Protein AF-A0A0B1ST83-F1 (afdb_monomer_lite)

Structure (mmCIF, N/CA/C/O backbone):
data_AF-A0A0B1ST83-F1
#
_entry.id   AF-A0A0B1ST83-F1
#
loop_
_atom_site.group_PDB
_atom_site.id
_atom_site.type_symbol
_atom_site.label_atom_id
_atom_site.label_alt_id
_atom_site.label_comp_id
_atom_site.label_asym_id
_atom_site.label_entity_id
_atom_site.label_seq_id
_atom_site.pdbx_PDB_ins_code
_atom_site.Cartn_x
_atom_site.Cartn_y
_atom_site.Cartn_z
_atom_site.occupancy
_atom_site.B_iso_or_equiv
_atom_site.auth_seq_id
_atom_site.auth_comp_id
_atom_site.auth_asym_id
_atom_site.auth_atom_id
_atom_site.pdbx_PDB_model_num
ATOM 1 N N . LEU A 1 1 ? 3.768 5.989 -10.057 1.00 73.94 1 LEU A N 1
ATOM 2 C CA . LEU A 1 1 ? 2.424 6.577 -9.811 1.00 73.94 1 LEU A CA 1
ATOM 3 C C . LEU A 1 1 ? 1.649 5.785 -8.758 1.00 73.94 1 LEU A C 1
ATOM 5 O O . LEU A 1 1 ? 1.308 6.360 -7.734 1.00 73.94 1 LEU A O 1
ATOM 9 N N . PHE A 1 2 ? 1.428 4.485 -8.967 1.00 85.31 2 PHE A N 1
ATOM 10 C CA . PHE A 1 2 ? 0.635 3.635 -8.067 1.00 85.31 2 PHE A CA 1
ATOM 11 C C . PHE A 1 2 ? 1.246 3.427 -6.672 1.00 85.31 2 PHE A C 1
ATOM 13 O O . PHE A 1 2 ? 0.511 3.438 -5.692 1.00 85.31 2 PHE A O 1
ATOM 20 N N . PHE A 1 3 ? 2.578 3.347 -6.544 1.00 89.56 3 PHE A N 1
ATOM 21 C CA . PHE A 1 3 ? 3.223 3.269 -5.223 1.00 89.56 3 PHE A CA 1
ATOM 22 C C . PHE A 1 3 ? 2.917 4.502 -4.355 1.00 89.56 3 PHE A C 1
ATOM 24 O O . PHE A 1 3 ? 2.660 4.373 -3.163 1.00 89.56 3 PHE A O 1
ATOM 31 N N . ARG A 1 4 ? 2.865 5.702 -4.960 1.00 93.81 4 ARG A N 1
ATOM 32 C CA . ARG A 1 4 ? 2.522 6.947 -4.252 1.00 93.81 4 ARG A CA 1
ATOM 33 C C . ARG A 1 4 ? 1.088 6.917 -3.735 1.00 93.81 4 ARG A C 1
ATOM 35 O O . ARG A 1 4 ? 0.854 7.384 -2.629 1.00 93.81 4 ARG A O 1
ATOM 42 N N . LYS A 1 5 ? 0.156 6.340 -4.506 1.00 95.50 5 LYS A N 1
ATOM 43 C CA . LYS A 1 5 ? -1.244 6.158 -4.090 1.00 95.50 5 LYS A CA 1
ATOM 44 C C . LYS A 1 5 ? -1.344 5.261 -2.854 1.00 95.50 5 LYS A C 1
ATOM 46 O O . LYS A 1 5 ? -1.921 5.682 -1.860 1.00 95.50 5 LYS A O 1
ATOM 51 N N . ALA A 1 6 ? -0.709 4.085 -2.890 1.00 96.25 6 ALA A N 1
ATOM 52 C CA . ALA A 1 6 ? -0.680 3.166 -1.749 1.00 96.25 6 ALA A CA 1
ATOM 53 C C . ALA A 1 6 ? -0.070 3.821 -0.498 1.00 96.25 6 ALA A C 1
ATOM 55 O O . ALA A 1 6 ? -0.686 3.808 0.564 1.00 96.25 6 ALA A O 1
ATOM 56 N N . LYS A 1 7 ? 1.104 4.456 -0.635 1.00 95.75 7 LYS A N 1
ATOM 57 C CA . LYS A 1 7 ? 1.772 5.153 0.477 1.00 95.75 7 LYS A CA 1
ATOM 58 C C . LYS A 1 7 ? 0.911 6.274 1.056 1.00 95.75 7 LYS A C 1
ATOM 60 O O . LYS A 1 7 ? 0.805 6.385 2.270 1.00 95.75 7 LYS A O 1
ATOM 65 N N . ALA A 1 8 ? 0.284 7.088 0.206 1.00 96.75 8 ALA A N 1
ATOM 66 C CA . ALA A 1 8 ? -0.585 8.174 0.653 1.00 96.75 8 ALA A CA 1
ATOM 67 C C . ALA A 1 8 ? -1.811 7.649 1.413 1.00 96.75 8 ALA A C 1
ATOM 69 O O . ALA A 1 8 ? -2.137 8.184 2.470 1.00 96.75 8 ALA A O 1
ATOM 70 N N . ALA A 1 9 ? -2.448 6.584 0.919 1.00 97.00 9 ALA A N 1
ATOM 71 C CA . ALA A 1 9 ? -3.582 5.962 1.594 1.00 97.00 9 ALA A CA 1
ATOM 72 C C . ALA A 1 9 ? -3.187 5.394 2.969 1.00 97.00 9 ALA A C 1
ATOM 74 O O . ALA A 1 9 ? -3.840 5.694 3.965 1.00 97.00 9 ALA A O 1
ATOM 75 N N . LEU A 1 10 ? -2.076 4.655 3.054 1.00 96.31 10 LEU A N 1
ATOM 76 C CA . LEU A 1 10 ? -1.581 4.088 4.317 1.00 96.31 10 LEU A CA 1
ATOM 77 C C . LEU A 1 10 ? -1.090 5.160 5.306 1.00 96.31 10 LEU A C 1
ATOM 79 O O . LEU A 1 10 ? -1.226 4.997 6.517 1.00 96.31 10 LEU A O 1
ATOM 83 N N . ALA A 1 11 ? -0.560 6.2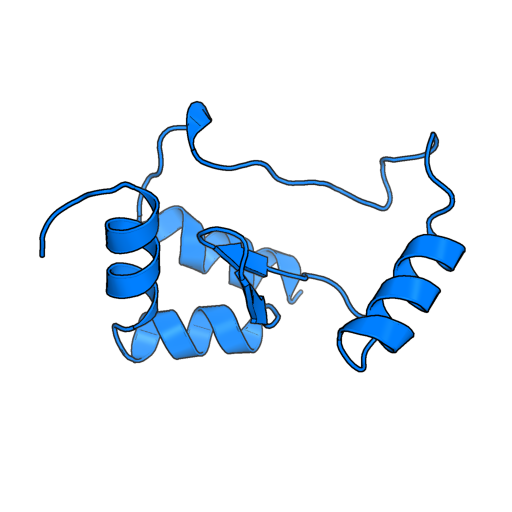84 4.816 1.00 96.25 11 ALA A N 1
ATOM 84 C CA . ALA A 1 11 ? -0.103 7.386 5.662 1.00 96.25 11 ALA A CA 1
ATOM 85 C C . ALA A 1 11 ? -1.239 8.048 6.466 1.00 96.25 11 ALA A C 1
ATOM 87 O O . ALA A 1 11 ? -0.967 8.660 7.502 1.00 96.25 11 ALA A O 1
ATOM 88 N N . THR A 1 12 ? -2.501 7.906 6.040 1.00 96.56 12 THR A N 1
ATOM 89 C CA . THR A 1 12 ? -3.665 8.448 6.768 1.00 96.56 12 THR A CA 1
ATOM 90 C C . THR A 1 12 ? -3.796 7.876 8.183 1.00 96.56 12 THR A C 1
ATOM 92 O O . THR A 1 12 ? -4.174 8.605 9.100 1.00 96.56 12 THR A O 1
ATOM 95 N N . PHE A 1 13 ? -3.373 6.623 8.385 1.00 95.81 13 PHE A N 1
ATOM 96 C CA . PHE A 1 13 ? -3.430 5.921 9.670 1.00 95.81 13 PHE A CA 1
ATOM 97 C C . PHE A 1 13 ? -2.306 6.303 10.640 1.00 95.81 13 PHE A C 1
ATOM 99 O O . PHE A 1 13 ? -2.337 5.883 11.793 1.00 95.81 13 PHE A O 1
ATOM 106 N N . ARG A 1 14 ? -1.301 7.083 10.201 1.00 95.62 14 ARG A N 1
ATOM 107 C CA . ARG A 1 14 ? -0.155 7.520 11.030 1.00 95.62 14 ARG A CA 1
ATOM 108 C C . ARG A 1 14 ? 0.478 6.375 11.840 1.00 95.62 14 ARG A C 1
ATOM 110 O O . ARG A 1 14 ? 0.746 6.507 13.034 1.00 95.62 14 ARG A O 1
ATOM 117 N N . LEU A 1 15 ? 0.697 5.242 11.175 1.00 95.19 15 LEU A N 1
ATOM 118 C CA . LEU A 1 15 ? 1.211 4.029 11.804 1.00 95.19 15 LEU A CA 1
ATOM 119 C C . LEU A 1 15 ? 2.581 4.262 12.447 1.00 95.19 15 LEU A C 1
ATOM 121 O O . LEU A 1 15 ? 3.438 4.953 11.896 1.00 95.19 15 LEU A O 1
ATOM 125 N N . ASN A 1 16 ? 2.812 3.625 13.598 1.00 95.75 16 ASN A N 1
ATOM 126 C CA . ASN A 1 16 ? 4.154 3.541 14.165 1.00 95.75 16 ASN A CA 1
ATOM 127 C C . ASN A 1 16 ? 5.070 2.797 13.168 1.00 95.75 16 ASN A C 1
ATOM 129 O O . ASN A 1 16 ? 4.677 1.718 12.717 1.00 95.75 16 ASN A O 1
ATOM 133 N N . PRO A 1 17 ? 6.281 3.302 12.862 1.00 94.81 17 PRO A N 1
ATOM 134 C CA . PRO A 1 17 ? 7.220 2.646 11.946 1.00 94.81 17 PRO A CA 1
ATOM 135 C C . PRO A 1 17 ? 7.557 1.192 12.292 1.00 94.81 17 PRO A C 1
ATOM 137 O O . PRO A 1 17 ? 7.941 0.435 11.416 1.00 94.81 17 PRO A O 1
ATOM 140 N N . ARG A 1 18 ? 7.379 0.757 13.546 1.00 95.81 18 ARG A N 1
ATOM 141 C CA . ARG A 1 18 ? 7.562 -0.652 13.932 1.00 95.81 18 ARG A CA 1
ATOM 142 C C . ARG A 1 18 ? 6.490 -1.600 13.369 1.00 95.81 18 ARG A C 1
ATOM 144 O O . ARG A 1 18 ? 6.639 -2.808 13.493 1.00 95.81 18 ARG A O 1
ATOM 151 N N . HIS A 1 19 ? 5.376 -1.070 12.860 1.00 95.62 19 HIS A N 1
ATOM 152 C CA . HIS A 1 19 ? 4.227 -1.854 12.397 1.00 95.62 19 HIS A CA 1
ATOM 153 C C . HIS A 1 19 ? 4.168 -2.013 10.873 1.00 95.62 19 HIS A C 1
ATOM 155 O O . HIS A 1 19 ? 3.259 -2.673 10.376 1.00 95.62 19 HIS A O 1
ATOM 161 N N . PHE A 1 20 ? 5.080 -1.397 10.120 1.00 96.19 20 PHE A N 1
ATOM 162 C CA . PHE A 1 20 ? 5.108 -1.527 8.667 1.00 96.19 20 PHE A CA 1
ATOM 163 C C . PHE A 1 20 ? 6.527 -1.354 8.126 1.00 96.19 20 PHE A C 1
ATOM 165 O O . PHE A 1 20 ? 7.375 -0.730 8.754 1.00 96.19 20 PHE A O 1
ATOM 172 N N . GLU A 1 21 ? 6.757 -1.854 6.919 1.00 95.69 21 GLU A N 1
ATOM 173 C CA . GLU A 1 21 ? 8.000 -1.659 6.182 1.00 95.69 21 GLU A CA 1
ATOM 174 C C . GLU A 1 21 ? 7.673 -1.308 4.728 1.00 95.69 21 GLU A C 1
ATOM 176 O O . GLU A 1 21 ? 6.698 -1.807 4.160 1.00 95.69 21 GLU A O 1
ATOM 181 N N . TYR A 1 22 ? 8.490 -0.445 4.121 1.00 94.06 22 TYR A N 1
ATOM 182 C CA . TYR A 1 22 ? 8.507 -0.261 2.674 1.00 94.06 22 TYR A CA 1
ATOM 183 C C . TYR A 1 22 ? 9.728 -0.964 2.104 1.00 94.06 22 TYR A C 1
ATOM 185 O O . TYR A 1 22 ? 10.854 -0.656 2.481 1.00 94.06 22 TYR A O 1
ATOM 193 N N . ILE A 1 23 ? 9.491 -1.879 1.169 1.00 92.31 23 ILE A N 1
ATOM 194 C CA . ILE A 1 23 ? 10.554 -2.562 0.439 1.00 92.31 23 ILE A CA 1
ATOM 195 C C . ILE A 1 23 ? 10.622 -1.945 -0.961 1.00 92.31 23 ILE A C 1
ATOM 197 O O . ILE A 1 23 ? 9.777 -2.238 -1.811 1.00 92.31 23 ILE A O 1
ATOM 201 N N . GLU A 1 24 ? 11.615 -1.086 -1.191 1.00 91.75 24 GLU A N 1
ATOM 202 C CA . GLU A 1 24 ? 11.921 -0.534 -2.518 1.00 91.75 24 GLU A CA 1
ATOM 203 C C . GLU A 1 24 ? 12.695 -1.581 -3.327 1.00 91.75 24 GLU A C 1
ATOM 205 O O . GLU A 1 24 ? 13.895 -1.783 -3.145 1.00 91.75 24 GLU A O 1
ATOM 210 N N . LEU A 1 25 ? 11.984 -2.332 -4.172 1.00 89.50 25 LEU A N 1
ATOM 211 C CA . LEU A 1 25 ? 12.565 -3.476 -4.885 1.00 89.50 25 LEU A CA 1
ATOM 212 C C . LEU A 1 25 ? 13.672 -3.087 -5.869 1.00 89.50 25 LEU A C 1
ATOM 214 O O . LEU A 1 25 ? 14.566 -3.891 -6.111 1.00 89.50 25 LEU A O 1
ATOM 218 N N . ASP A 1 26 ? 13.622 -1.882 -6.426 1.00 87.44 26 ASP A N 1
ATOM 219 C CA . ASP A 1 26 ? 14.655 -1.329 -7.303 1.00 87.44 26 ASP A CA 1
ATOM 220 C C . ASP A 1 26 ? 15.942 -0.951 -6.552 1.00 87.44 26 ASP A C 1
ATOM 222 O O . ASP A 1 26 ? 17.015 -0.935 -7.153 1.00 87.44 26 ASP A O 1
ATOM 226 N N . GLU A 1 27 ? 15.868 -0.732 -5.238 1.00 91.69 27 GLU A N 1
ATOM 227 C CA . GLU A 1 27 ? 17.034 -0.480 -4.381 1.00 91.69 27 GLU A CA 1
ATOM 228 C C . GLU A 1 27 ? 17.628 -1.776 -3.790 1.00 91.69 27 GLU A C 1
ATOM 230 O O . GLU A 1 27 ? 18.778 -1.797 -3.341 1.00 91.69 27 GLU A O 1
ATOM 235 N N . ARG A 1 28 ? 16.886 -2.895 -3.837 1.00 89.69 28 ARG A N 1
ATOM 236 C CA . ARG A 1 28 ? 17.320 -4.226 -3.371 1.00 89.69 28 ARG A CA 1
ATOM 237 C C . ARG A 1 28 ? 18.218 -4.932 -4.387 1.00 89.69 28 ARG A C 1
ATOM 239 O O . ARG A 1 28 ? 17.881 -5.979 -4.933 1.00 89.69 28 ARG A O 1
ATOM 246 N N . THR A 1 29 ? 19.401 -4.364 -4.608 1.00 90.69 29 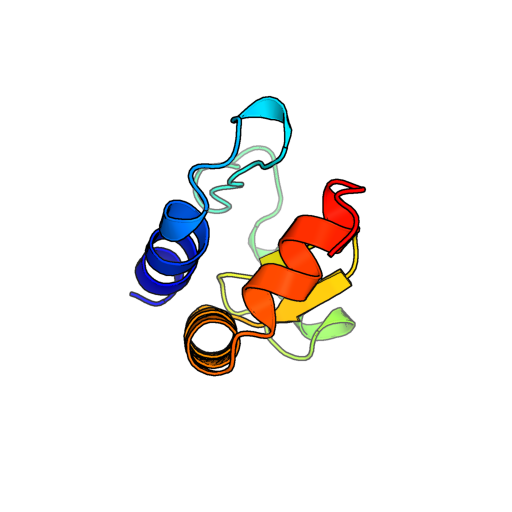THR A N 1
ATOM 247 C CA . THR A 1 29 ? 20.442 -4.934 -5.488 1.00 90.69 29 THR A CA 1
ATOM 248 C C . THR A 1 29 ? 20.991 -6.286 -5.011 1.00 90.69 29 THR A C 1
ATOM 250 O O . THR A 1 29 ? 21.612 -7.008 -5.788 1.00 90.69 29 THR A O 1
ATOM 253 N N . ASP A 1 30 ? 20.733 -6.655 -3.754 1.00 92.38 30 ASP A N 1
ATOM 254 C CA . ASP A 1 30 ? 21.019 -7.969 -3.173 1.00 92.38 30 ASP A CA 1
ATOM 255 C C . ASP A 1 30 ? 20.004 -9.053 -3.582 1.00 92.38 30 ASP A C 1
ATOM 257 O O . ASP A 1 30 ? 20.251 -10.242 -3.366 1.00 92.38 30 ASP A O 1
ATOM 261 N N . LEU A 1 31 ? 18.867 -8.667 -4.172 1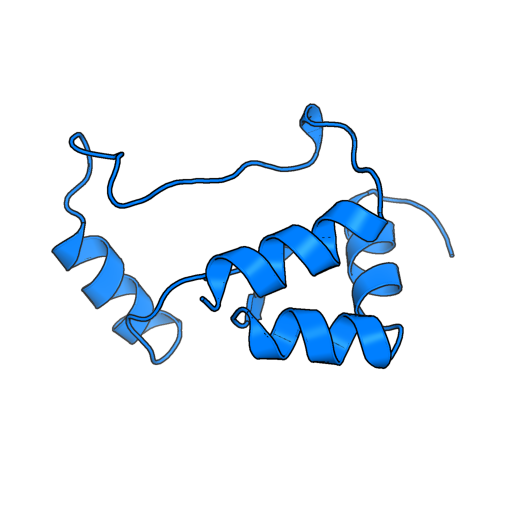.00 88.19 31 LEU A N 1
ATOM 262 C CA . LEU A 1 31 ? 17.795 -9.571 -4.571 1.00 88.19 31 LEU A CA 1
ATOM 263 C C . LEU A 1 31 ? 17.682 -9.701 -6.098 1.00 88.19 31 LEU A C 1
ATOM 265 O O . LEU A 1 31 ? 17.924 -8.752 -6.844 1.00 88.19 31 LEU A O 1
ATOM 269 N N . PRO A 1 32 ? 17.246 -10.868 -6.607 1.00 89.75 32 PRO A N 1
ATOM 270 C CA . PRO A 1 32 ? 17.002 -11.051 -8.031 1.00 89.75 32 PRO A CA 1
ATOM 271 C C . PRO A 1 32 ? 15.647 -10.437 -8.428 1.00 89.75 32 PRO A C 1
ATOM 273 O O . PRO A 1 32 ? 14.651 -11.155 -8.532 1.00 89.75 32 PRO A O 1
ATOM 276 N N . GLY A 1 33 ? 15.609 -9.118 -8.650 1.00 87.56 33 GLY A N 1
ATOM 277 C CA . GLY A 1 33 ? 14.379 -8.349 -8.906 1.00 87.56 33 GLY A CA 1
ATOM 278 C C . GLY A 1 33 ? 13.446 -8.958 -9.964 1.00 87.56 33 GLY A C 1
ATOM 279 O O . GLY A 1 33 ? 12.256 -9.134 -9.699 1.00 87.56 33 GLY A O 1
ATOM 280 N N . ASP A 1 34 ? 13.982 -9.382 -11.112 1.00 90.00 34 ASP A N 1
ATOM 281 C CA . ASP A 1 34 ? 13.186 -10.024 -12.171 1.00 90.00 34 ASP A CA 1
ATOM 282 C C . ASP A 1 34 ? 12.529 -11.325 -11.697 1.00 90.00 34 ASP A C 1
ATOM 284 O O . ASP A 1 34 ? 11.331 -11.521 -11.896 1.00 90.00 34 ASP A O 1
ATOM 288 N N . LYS A 1 35 ? 13.273 -12.174 -10.972 1.00 93.31 35 LYS A N 1
ATOM 289 C CA . LYS A 1 35 ? 12.741 -13.432 -10.423 1.00 93.31 35 LYS A CA 1
ATOM 290 C C . LYS A 1 35 ? 11.673 -13.187 -9.360 1.00 93.31 35 LYS A C 1
ATOM 292 O O . LYS A 1 35 ? 10.759 -13.992 -9.214 1.00 93.31 35 LYS A O 1
ATOM 297 N N . MET A 1 36 ? 11.773 -12.092 -8.605 1.00 93.06 36 MET A N 1
ATOM 298 C CA . MET A 1 36 ? 10.724 -11.709 -7.657 1.00 93.06 36 MET A CA 1
ATOM 299 C C . MET A 1 36 ? 9.442 -11.304 -8.382 1.00 93.06 36 MET A C 1
ATOM 301 O O . MET A 1 36 ? 8.354 -11.685 -7.960 1.00 93.06 36 MET A O 1
ATOM 305 N N . GLN A 1 37 ? 9.554 -10.564 -9.484 1.00 93.38 37 GLN A N 1
ATOM 306 C CA . GLN A 1 37 ? 8.392 -10.197 -10.290 1.00 93.38 37 GLN A CA 1
ATOM 307 C C . GLN A 1 37 ? 7.781 -11.398 -11.024 1.00 93.38 37 GLN A C 1
ATOM 309 O O . GLN A 1 37 ? 6.554 -11.478 -11.102 1.00 93.38 37 GLN A O 1
ATOM 314 N N . ASP A 1 38 ? 8.597 -12.352 -11.486 1.00 95.44 38 ASP A N 1
ATOM 315 C CA . ASP A 1 38 ? 8.120 -13.648 -11.997 1.00 95.44 38 ASP A CA 1
ATOM 316 C C . ASP A 1 38 ? 7.309 -14.383 -10.915 1.00 95.44 38 ASP A C 1
ATOM 318 O O . ASP A 1 38 ? 6.219 -14.903 -11.160 1.00 95.44 38 ASP A O 1
ATOM 322 N N . GLU A 1 39 ? 7.814 -14.381 -9.679 1.00 95.25 39 GLU A N 1
ATOM 323 C CA . GLU A 1 39 ? 7.132 -14.995 -8.544 1.00 95.25 39 GLU A CA 1
ATOM 324 C C . GLU A 1 39 ? 5.820 -14.277 -8.199 1.00 95.25 39 GLU A C 1
ATOM 326 O O . GLU A 1 39 ? 4.831 -14.928 -7.856 1.00 95.25 39 GLU A O 1
ATOM 331 N N . PHE A 1 40 ? 5.773 -12.948 -8.317 1.00 95.50 40 PHE A N 1
ATOM 332 C CA . PHE A 1 40 ? 4.543 -12.179 -8.124 1.00 95.50 40 PHE A CA 1
ATOM 333 C C . PHE A 1 40 ? 3.488 -12.508 -9.170 1.00 95.50 40 PHE A C 1
ATOM 335 O O . PHE A 1 40 ? 2.311 -12.609 -8.834 1.00 95.50 40 PHE A O 1
ATOM 342 N N . GLU A 1 41 ? 3.889 -12.701 -10.421 1.00 96.25 41 GLU A N 1
ATOM 343 C CA . GLU A 1 41 ? 2.982 -13.149 -11.470 1.00 96.25 41 GLU A CA 1
ATOM 344 C C . GLU A 1 41 ? 2.434 -14.541 -11.169 1.00 96.25 41 GLU A C 1
ATOM 346 O O . GLU A 1 41 ? 1.220 -14.740 -11.191 1.00 96.25 41 GLU A O 1
ATOM 351 N N . ARG A 1 42 ? 3.305 -15.470 -10.766 1.00 97.50 42 ARG A N 1
ATOM 352 C CA . ARG A 1 42 ? 2.905 -16.832 -10.402 1.00 97.50 42 ARG A CA 1
ATOM 353 C C . ARG A 1 42 ? 1.957 -16.878 -9.202 1.00 97.50 42 ARG A C 1
ATOM 355 O O . ARG A 1 42 ? 0.990 -17.633 -9.231 1.00 97.50 42 ARG A O 1
ATOM 362 N N . ARG A 1 43 ? 2.241 -16.125 -8.132 1.00 96.19 43 ARG A N 1
ATOM 363 C CA . ARG A 1 43 ? 1.441 -16.158 -6.890 1.00 96.19 43 ARG A CA 1
ATOM 364 C C . ARG A 1 43 ? 0.202 -15.277 -6.938 1.00 96.19 43 ARG A C 1
ATOM 366 O O . ARG A 1 43 ? -0.809 -15.631 -6.344 1.00 96.19 43 ARG A O 1
ATOM 373 N N . TYR A 1 44 ? 0.299 -14.119 -7.582 1.00 94.75 44 TYR A N 1
ATOM 374 C CA . TYR A 1 44 ? -0.669 -13.028 -7.446 1.00 94.75 44 TYR A CA 1
ATOM 375 C C . TYR A 1 44 ? -1.235 -12.562 -8.792 1.00 94.75 44 TYR A C 1
ATOM 377 O O . TYR A 1 44 ? -1.927 -11.547 -8.850 1.00 94.75 44 TYR A O 1
ATOM 385 N N . GLY A 1 45 ? -0.920 -13.264 -9.885 1.00 94.81 45 GLY A N 1
ATOM 386 C CA . GLY A 1 45 ? -1.471 -13.014 -11.218 1.00 94.81 45 GLY A CA 1
ATOM 387 C C . GLY A 1 45 ? -0.926 -11.770 -11.920 1.00 94.81 45 GLY A C 1
ATOM 388 O O . GLY A 1 45 ? -1.398 -11.423 -12.997 1.00 94.81 45 GLY A O 1
ATOM 389 N N . THR A 1 46 ? 0.045 -11.063 -11.331 1.00 94.75 46 THR A N 1
ATOM 390 C CA . THR A 1 46 ? 0.668 -9.893 -11.962 1.00 94.75 46 THR A CA 1
ATOM 391 C C . THR A 1 46 ? 2.061 -9.587 -11.420 1.00 94.75 46 THR A C 1
ATOM 393 O O . THR A 1 46 ? 2.305 -9.636 -10.214 1.00 94.75 46 THR A O 1
ATOM 396 N N . ARG A 1 47 ? 2.956 -9.148 -12.308 1.00 94.75 47 ARG A N 1
ATOM 397 C CA . ARG A 1 47 ? 4.316 -8.671 -11.997 1.00 94.75 47 ARG A CA 1
ATOM 398 C C . ARG A 1 47 ? 4.365 -7.302 -11.314 1.00 94.75 47 ARG A C 1
ATOM 400 O O . ARG A 1 47 ? 5.401 -6.908 -10.788 1.00 94.75 47 ARG A O 1
ATOM 407 N N . SER A 1 48 ? 3.272 -6.538 -11.379 1.00 92.75 48 SER A N 1
ATOM 408 C CA . SER A 1 48 ? 3.284 -5.101 -11.088 1.00 92.75 48 SER A CA 1
ATOM 409 C C . SER A 1 48 ? 3.588 -4.770 -9.624 1.00 92.75 48 SER A C 1
ATOM 411 O O . SER A 1 48 ? 3.332 -5.555 -8.715 1.00 92.75 48 SER A O 1
ATOM 413 N N . VAL A 1 49 ? 4.093 -3.566 -9.378 1.00 93.88 49 VAL A N 1
ATOM 414 C CA . VAL A 1 49 ? 4.204 -2.986 -8.033 1.00 93.88 49 VAL A CA 1
ATOM 415 C C . VAL A 1 49 ? 3.320 -1.737 -7.926 1.00 93.88 49 VAL A C 1
ATOM 417 O O . VAL A 1 49 ? 3.102 -1.054 -8.933 1.00 93.88 49 VAL A O 1
ATOM 420 N N . PRO A 1 50 ? 2.807 -1.392 -6.729 1.00 95.94 50 PRO A N 1
ATOM 421 C CA . PRO A 1 50 ? 3.048 -2.031 -5.430 1.00 95.94 50 PRO A CA 1
ATOM 422 C C . PRO A 1 50 ? 2.276 -3.348 -5.241 1.00 95.94 50 PRO A C 1
ATOM 424 O O . PRO A 1 50 ? 1.214 -3.536 -5.829 1.00 95.94 50 PRO A O 1
ATOM 427 N N . LYS A 1 51 ? 2.803 -4.223 -4.378 1.00 96.19 51 LYS A N 1
ATOM 428 C CA . LYS A 1 51 ? 2.080 -5.339 -3.754 1.00 96.19 51 LYS A CA 1
ATOM 429 C C . LYS A 1 51 ? 1.928 -5.008 -2.273 1.00 96.19 51 LYS A C 1
ATOM 431 O O . LYS A 1 51 ? 2.934 -4.935 -1.573 1.00 96.19 51 LYS A O 1
ATOM 436 N N . VAL A 1 52 ? 0.710 -4.725 -1.821 1.00 97.44 52 VAL A N 1
ATOM 437 C CA . VAL A 1 52 ? 0.455 -4.299 -0.439 1.00 97.44 52 VAL A CA 1
ATOM 438 C C . VAL A 1 52 ? -0.112 -5.458 0.359 1.00 97.44 52 VAL A C 1
ATOM 440 O O . VAL A 1 52 ? -1.105 -6.065 -0.042 1.00 97.44 52 VAL A O 1
ATOM 443 N N . PHE A 1 53 ? 0.520 -5.734 1.495 1.00 97.81 53 PHE A N 1
ATOM 444 C CA . PHE A 1 53 ? 0.108 -6.774 2.424 1.00 97.81 53 PHE A CA 1
ATOM 445 C C . PHE A 1 53 ? -0.287 -6.150 3.761 1.00 97.81 53 PHE A C 1
ATOM 447 O O . PHE A 1 53 ? 0.393 -5.238 4.234 1.00 97.81 53 PHE A O 1
ATOM 454 N N . ILE A 1 54 ? -1.362 -6.644 4.374 1.00 97.81 54 ILE A N 1
ATOM 455 C CA . ILE A 1 54 ? -1.793 -6.271 5.730 1.00 97.81 54 ILE A CA 1
ATOM 456 C C . ILE A 1 54 ? -2.140 -7.555 6.478 1.00 97.81 54 ILE A C 1
ATOM 458 O O . ILE A 1 54 ? -2.864 -8.396 5.956 1.00 97.81 54 ILE A O 1
ATOM 462 N N . GLY A 1 55 ? -1.587 -7.739 7.680 1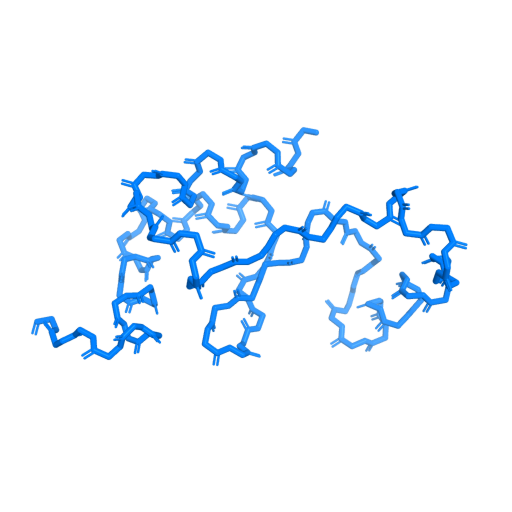.00 96.25 55 GLY A N 1
ATOM 463 C CA . GLY A 1 55 ? -1.825 -8.955 8.469 1.00 96.25 55 GLY A CA 1
ATOM 464 C C . GLY A 1 55 ? -1.340 -10.252 7.802 1.00 96.25 55 GLY A C 1
ATOM 465 O O . GLY A 1 55 ? -1.834 -11.320 8.136 1.00 96.25 55 GLY A O 1
ATOM 466 N N . GLY A 1 56 ? -0.398 -10.166 6.856 1.00 95.38 56 GLY A N 1
ATOM 467 C CA . GLY A 1 56 ? 0.108 -11.311 6.086 1.00 95.38 56 GLY A CA 1
ATOM 468 C C . GLY A 1 56 ? -0.631 -11.586 4.772 1.00 95.38 56 GLY A C 1
ATOM 469 O O . GLY A 1 56 ? -0.120 -12.339 3.948 1.00 95.38 56 GLY A O 1
ATOM 470 N N . GLU A 1 57 ? -1.765 -10.927 4.527 1.00 96.12 57 GLU A N 1
ATOM 471 C CA . GLU A 1 57 ? -2.597 -11.145 3.339 1.00 96.12 57 GLU A CA 1
ATOM 472 C C . GLU A 1 57 ? -2.377 -10.068 2.275 1.00 96.12 57 GLU A C 1
ATOM 474 O O . GLU A 1 57 ? -2.224 -8.886 2.598 1.00 96.12 57 GLU A O 1
ATOM 479 N N . LEU A 1 58 ? -2.383 -10.461 0.995 1.00 97.31 58 LEU A N 1
ATOM 480 C CA . LEU A 1 58 ? -2.314 -9.518 -0.123 1.00 97.31 58 LEU A CA 1
ATOM 481 C C . LEU A 1 58 ? -3.655 -8.790 -0.267 1.00 97.31 58 LEU A C 1
ATOM 483 O O . LEU A 1 58 ? -4.666 -9.413 -0.578 1.00 97.31 58 LEU A O 1
ATOM 487 N N . ILE A 1 59 ? -3.641 -7.463 -0.142 1.00 97.50 59 ILE A N 1
ATOM 488 C CA . ILE A 1 59 ? -4.844 -6.628 -0.306 1.00 97.50 59 ILE A CA 1
ATOM 489 C C . ILE A 1 59 ? -4.923 -5.932 -1.673 1.00 97.50 59 ILE A C 1
ATOM 491 O O . ILE A 1 59 ? -5.958 -5.367 -2.017 1.00 97.50 59 ILE A O 1
ATOM 495 N N . GLY A 1 60 ? -3.838 -5.976 -2.454 1.00 96.44 60 GLY A N 1
ATOM 496 C CA . GLY A 1 60 ? -3.802 -5.510 -3.842 1.00 96.44 60 GLY A CA 1
ATOM 497 C C . GLY A 1 60 ? -2.718 -4.473 -4.139 1.00 96.44 60 GLY A C 1
ATOM 498 O O . GLY A 1 60 ? -1.679 -4.408 -3.472 1.00 96.44 60 GLY A O 1
ATOM 499 N N . GLY A 1 61 ? -2.944 -3.701 -5.203 1.00 96.62 61 GLY A N 1
ATOM 500 C CA . GLY A 1 61 ? -2.070 -2.628 -5.668 1.00 96.62 61 GLY A CA 1
ATOM 501 C C . GLY A 1 61 ? -2.520 -1.235 -5.220 1.00 96.62 61 GLY A C 1
ATOM 502 O O . GLY A 1 61 ? -3.339 -1.062 -4.324 1.00 96.62 61 GLY A O 1
ATOM 503 N N . GLY A 1 62 ? -1.969 -0.197 -5.856 1.00 96.69 62 GLY A N 1
ATOM 504 C CA . GLY A 1 62 ? -2.214 1.189 -5.440 1.00 96.69 62 GLY A CA 1
ATOM 505 C C . GLY A 1 62 ? -3.668 1.647 -5.574 1.00 96.69 62 GLY A C 1
ATOM 506 O O . GL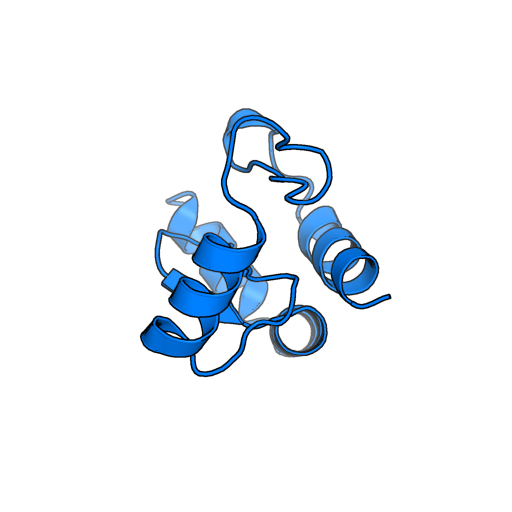Y A 1 62 ? -4.140 2.393 -4.721 1.00 96.69 62 GLY A O 1
ATOM 507 N N . ASP A 1 63 ? -4.369 1.208 -6.620 1.00 97.00 63 ASP A N 1
ATOM 508 C CA . ASP A 1 63 ? -5.780 1.556 -6.816 1.00 97.00 63 ASP A CA 1
ATOM 509 C C . ASP A 1 63 ? -6.692 0.770 -5.867 1.00 97.00 63 ASP A C 1
ATOM 511 O O . ASP A 1 63 ? -7.625 1.349 -5.314 1.00 97.00 63 ASP A O 1
ATOM 515 N N . ASP A 1 64 ? -6.376 -0.502 -5.601 1.00 97.62 64 ASP A N 1
ATOM 516 C CA . ASP A 1 64 ? -7.108 -1.325 -4.633 1.00 97.62 64 ASP A CA 1
ATOM 517 C C . ASP A 1 64 ? -7.052 -0.718 -3.234 1.00 97.62 64 ASP A C 1
ATOM 519 O O . ASP A 1 64 ? -8.080 -0.564 -2.585 1.00 97.62 64 ASP A O 1
ATOM 523 N N . VAL A 1 65 ? -5.867 -0.292 -2.789 1.00 98.00 65 VAL A N 1
ATOM 524 C CA . VAL A 1 65 ? -5.682 0.308 -1.459 1.00 98.00 65 VAL A CA 1
ATOM 525 C C . VAL A 1 65 ? -6.459 1.622 -1.334 1.00 98.00 65 VAL A C 1
ATOM 527 O O . VAL A 1 65 ? -7.092 1.866 -0.311 1.00 98.00 65 VAL A O 1
ATOM 530 N N . VAL A 1 66 ? -6.458 2.466 -2.373 1.00 98.19 66 VAL A N 1
ATOM 531 C CA . VAL A 1 66 ? -7.253 3.708 -2.377 1.00 98.19 66 VAL A CA 1
ATOM 532 C C . VAL A 1 66 ? -8.750 3.403 -2.348 1.00 98.19 66 VAL A C 1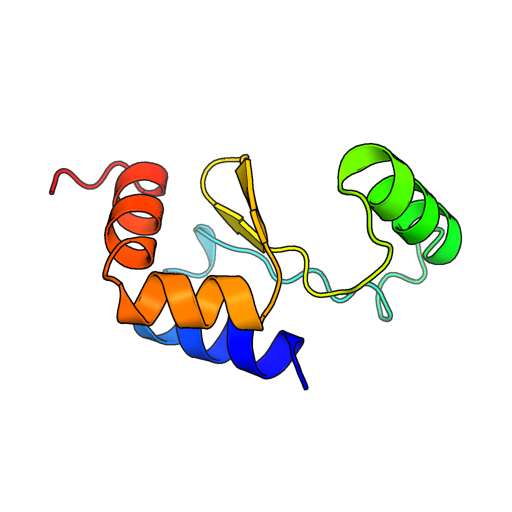
ATOM 534 O O . VAL A 1 66 ? -9.489 4.049 -1.608 1.00 98.19 66 VAL A O 1
ATOM 537 N N . ARG A 1 67 ? -9.204 2.408 -3.116 1.00 98.50 67 ARG A N 1
ATOM 538 C CA . ARG A 1 67 ? -10.602 1.970 -3.099 1.00 98.50 67 ARG A CA 1
ATOM 539 C C . ARG A 1 67 ? -11.008 1.469 -1.709 1.00 98.50 67 ARG A C 1
ATOM 541 O O . ARG A 1 67 ? -12.005 1.941 -1.176 1.00 98.50 67 ARG A O 1
ATOM 548 N N . LEU A 1 68 ? -10.207 0.598 -1.096 1.00 98.50 68 LEU A N 1
ATOM 549 C CA . LEU A 1 68 ? -10.454 0.074 0.252 1.00 98.50 68 LEU A CA 1
ATOM 550 C C . LEU A 1 68 ? -10.465 1.180 1.317 1.00 98.50 68 LEU A C 1
ATOM 552 O O . LEU A 1 68 ? -11.222 1.081 2.281 1.00 98.50 68 LEU A O 1
ATOM 556 N N . LEU A 1 69 ? -9.651 2.230 1.156 1.00 98.25 69 LEU A N 1
ATOM 557 C CA . LEU A 1 69 ? -9.700 3.408 2.026 1.00 98.25 69 LEU A CA 1
ATOM 558 C C . LEU A 1 69 ? -11.044 4.132 1.898 1.00 98.25 69 LEU A C 1
ATOM 560 O O . LEU A 1 69 ? -11.665 4.440 2.910 1.00 98.25 69 LEU A O 1
ATOM 564 N N . HIS A 1 70 ? -11.508 4.385 0.671 1.00 98.25 70 HIS A N 1
ATOM 565 C CA . HIS A 1 70 ? -12.795 5.046 0.437 1.00 98.25 70 HIS A CA 1
ATOM 566 C C . HIS A 1 70 ? -13.992 4.218 0.922 1.00 98.25 70 HIS A C 1
ATOM 568 O O . HIS A 1 70 ? -14.994 4.786 1.344 1.00 98.25 70 HIS A O 1
ATOM 574 N N . GLU A 1 71 ? -13.888 2.890 0.880 1.00 98.19 71 GLU A N 1
ATOM 575 C CA . GLU A 1 71 ? -14.911 1.965 1.380 1.00 98.19 71 GLU A CA 1
ATOM 576 C C . GLU A 1 71 ? -14.879 1.796 2.915 1.00 98.19 71 GLU A C 1
ATOM 578 O O . GLU A 1 71 ? -15.731 1.104 3.465 1.00 98.19 71 GLU A O 1
ATOM 583 N N . GLY A 1 72 ? -13.897 2.374 3.620 1.00 97.75 72 GLY A N 1
ATOM 584 C CA . GLY A 1 72 ? -13.694 2.185 5.067 1.00 97.75 72 GLY A CA 1
ATOM 585 C C . GLY A 1 72 ? -13.131 0.809 5.459 1.00 97.75 72 GLY A C 1
ATOM 586 O O . GLY A 1 72 ? -12.789 0.571 6.614 1.00 97.75 72 GLY A O 1
ATOM 587 N N . VAL A 1 73 ? -12.969 -0.104 4.499 1.00 98.25 73 VAL A N 1
ATOM 588 C CA . VAL A 1 73 ? -12.466 -1.467 4.725 1.00 98.25 73 VAL A CA 1
ATOM 589 C C . VAL A 1 73 ? -10.990 -1.464 5.124 1.00 98.25 73 VAL A C 1
ATOM 591 O O . VAL A 1 73 ? -10.563 -2.289 5.931 1.00 98.25 73 VAL A O 1
ATOM 594 N N . LEU A 1 74 ? -10.198 -0.525 4.596 1.00 98.06 74 LEU A N 1
ATOM 595 C CA . LEU A 1 74 ? -8.769 -0.449 4.908 1.00 98.06 74 LEU A CA 1
ATOM 596 C C . LEU A 1 74 ? -8.514 -0.204 6.403 1.00 98.06 74 LEU A C 1
ATOM 598 O O . LEU A 1 74 ? -7.580 -0.779 6.954 1.00 98.06 74 LEU A O 1
ATOM 602 N N . GLU A 1 75 ? -9.358 0.593 7.063 1.00 97.50 75 GLU A N 1
ATOM 603 C CA . GLU A 1 75 ? -9.265 0.848 8.505 1.00 97.50 75 GLU A CA 1
ATOM 604 C C . GLU A 1 75 ? -9.495 -0.427 9.317 1.00 97.50 75 GLU A C 1
ATOM 606 O O . GLU A 1 75 ? -8.702 -0.753 10.199 1.00 97.50 75 GLU A O 1
ATOM 611 N N . VAL A 1 76 ? -10.516 -1.207 8.952 1.00 97.62 76 VAL A N 1
ATOM 612 C CA . VAL A 1 76 ? -10.815 -2.492 9.595 1.00 97.62 76 VAL A CA 1
ATOM 613 C C . VAL A 1 76 ? -9.631 -3.453 9.476 1.00 97.62 76 VAL A C 1
ATOM 615 O O . VAL A 1 76 ? -9.258 -4.089 10.463 1.00 97.62 76 VAL A O 1
ATOM 618 N N . LEU A 1 77 ? -9.016 -3.543 8.292 1.00 97.69 77 LEU A N 1
ATOM 619 C CA . LEU A 1 77 ? -7.854 -4.404 8.049 1.00 97.69 77 LEU A CA 1
ATOM 620 C C . LEU A 1 77 ? -6.636 -3.969 8.874 1.00 97.69 77 LEU A C 1
ATOM 622 O O . LEU A 1 77 ? -5.981 -4.810 9.491 1.00 97.69 77 LEU A O 1
ATOM 626 N N . VAL A 1 78 ? -6.348 -2.665 8.916 1.00 97.44 78 VAL A N 1
ATOM 627 C CA . VAL A 1 78 ? -5.242 -2.101 9.704 1.00 97.44 78 VAL A CA 1
ATOM 628 C C . VAL A 1 78 ? -5.453 -2.350 11.198 1.00 97.44 78 VAL A C 1
ATOM 630 O O . VAL A 1 78 ? -4.557 -2.880 11.853 1.00 97.44 78 VAL A O 1
ATOM 633 N N . ASN A 1 79 ? -6.633 -2.037 11.736 1.00 96.69 79 ASN A N 1
ATOM 634 C CA . ASN A 1 79 ? -6.937 -2.234 13.155 1.00 96.69 79 ASN A CA 1
ATOM 635 C C . ASN A 1 79 ? -6.856 -3.712 13.542 1.00 96.69 79 ASN A C 1
ATOM 637 O O . ASN A 1 79 ? -6.218 -4.050 14.540 1.00 96.69 79 ASN A O 1
ATOM 641 N N . SER A 1 80 ? -7.396 -4.598 12.700 1.00 96.56 80 SER A N 1
ATOM 642 C CA . SER A 1 80 ? -7.307 -6.048 12.906 1.00 96.56 80 SER A CA 1
ATOM 643 C C . SER A 1 80 ? -5.852 -6.525 12.951 1.00 96.56 80 SER A C 1
ATOM 645 O O . SER A 1 80 ? -5.478 -7.263 13.861 1.00 96.56 80 SER A O 1
ATOM 647 N N . ALA A 1 81 ? -5.004 -6.063 12.025 1.00 96.56 81 ALA A N 1
ATOM 648 C CA . ALA A 1 81 ? -3.584 -6.424 11.994 1.00 96.56 81 ALA A CA 1
ATOM 649 C C . ALA A 1 81 ? -2.792 -5.889 13.201 1.00 96.56 81 ALA A C 1
ATOM 651 O O . ALA A 1 81 ? -1.795 -6.489 13.598 1.00 96.56 81 ALA A O 1
ATOM 652 N N . LEU A 1 82 ? -3.235 -4.781 13.799 1.00 95.56 82 LEU A N 1
ATOM 653 C CA . LEU A 1 82 ? -2.646 -4.205 15.010 1.00 95.56 82 LEU A CA 1
ATOM 654 C C . LEU A 1 82 ? -3.226 -4.786 16.309 1.00 95.56 82 LEU A C 1
ATOM 656 O O . LEU A 1 82 ? -2.765 -4.419 17.390 1.00 95.56 82 LEU A O 1
ATOM 660 N N . GLY A 1 83 ? -4.230 -5.665 16.226 1.00 93.06 83 GLY A N 1
ATOM 661 C CA . GLY A 1 83 ? -4.947 -6.182 17.393 1.00 93.06 83 GLY A CA 1
ATOM 662 C C . GLY A 1 83 ? -5.796 -5.125 18.110 1.00 93.06 83 GLY A C 1
ATOM 663 O O . GLY A 1 83 ? -6.083 -5.270 19.298 1.00 93.06 83 GLY A O 1
ATOM 664 N N . ILE A 1 84 ? -6.181 -4.056 17.413 1.00 87.25 84 ILE A N 1
ATOM 665 C CA . ILE A 1 84 ? -7.076 -3.016 17.924 1.00 87.25 84 ILE A CA 1
ATOM 666 C C . ILE A 1 84 ? -8.513 -3.516 17.738 1.00 87.25 84 ILE A C 1
ATOM 668 O O . ILE A 1 84 ? -8.927 -3.837 16.626 1.00 87.25 84 ILE A O 1
ATOM 672 N N . GLN A 1 85 ? -9.265 -3.621 18.835 1.00 73.12 85 GLN A N 1
ATOM 673 C CA . GLN A 1 85 ? -10.695 -3.938 18.794 1.00 73.12 85 GLN A CA 1
ATOM 674 C C . GLN A 1 85 ? -11.441 -2.726 18.209 1.00 73.12 85 GLN A C 1
ATOM 676 O O . GLN A 1 85 ? -11.243 -1.614 18.702 1.00 73.12 85 GLN A O 1
ATOM 681 N N . ASN A 1 86 ? -12.248 -2.943 17.164 1.00 57.88 86 ASN A N 1
ATOM 682 C CA . ASN A 1 86 ? -13.158 -1.926 16.617 1.00 57.88 86 ASN A CA 1
ATOM 683 C C . ASN A 1 86 ? -14.383 -1.737 17.515 1.00 57.88 86 ASN A C 1
ATOM 685 O O . ASN A 1 86 ? -14.856 -2.756 18.071 1.00 57.88 86 ASN A O 1
#

InterPro domains:
  IPR002109 Glutaredoxin [PF00462] (5-59)
  IPR036249 Thioredoxin-like superfamily [SSF52833] (4-79)

Organism: Oesophagostomum dentatum (NCBI:txid61180)

Radius of gyration: 13.52 Å; chains: 1; bounding box: 36×25×31 Å

pLDDT: mean 94.08, std 5.89, range [57.88, 98.5]

Sequence (86 aa):
LFFRKAKAALATFRLNPRHFEYIELDERTDLPGDKMQDEFERRYGTRSVPKVFIGGELIGGGDDVVRLLHEGVLEVLVNSALGIQN

Secondary structure (DSSP, 8-state):
-HHHHHHHHHHTT---GGG-----TTT-TTS-HHHHHHHHHHHHS---S--EEETTEEEESHHHHHHHHHTTHHHHHHHHHTT---

Foldseek 3Di:
DLVVLLCVLVCVVVDDPVLDDDDPLVVPPVDPLVVVLVVCCVPPVGSDDDFDDFLRDTQDISVSSNVCSVVVNNVVRNCVSVVHDD